Protein AF-A0A3M6YWZ2-F1 (afdb_monomer_lite)

Organism: Hortaea werneckii (NCBI:txid91943)

pLDDT: mean 81.29, std 16.92, range [35.62, 97.25]

Structure (mmCIF, N/CA/C/O backbone):
data_AF-A0A3M6YWZ2-F1
#
_entry.id   AF-A0A3M6YWZ2-F1
#
loop_
_atom_site.group_PDB
_atom_site.id
_atom_site.type_symbol
_atom_site.label_atom_id
_atom_site.label_alt_id
_atom_site.label_comp_id
_atom_site.label_asym_id
_atom_site.label_entity_id
_atom_site.label_seq_id
_atom_site.pdbx_PDB_ins_code
_atom_site.Cartn_x
_atom_site.Cartn_y
_atom_site.Cartn_z
_atom_site.occupancy
_atom_site.B_iso_or_equiv
_atom_site.auth_seq_id
_atom_site.auth_comp_id
_atom_site.auth_asym_id
_atom_site.auth_atom_id
_atom_site.pdbx_PDB_model_num
ATOM 1 N N . MET A 1 1 ? 15.008 9.421 -14.984 1.00 63.28 1 MET A N 1
ATOM 2 C CA . MET A 1 1 ? 13.799 9.355 -14.128 1.00 63.28 1 MET A CA 1
ATOM 3 C C . MET A 1 1 ? 13.169 7.959 -14.010 1.00 63.28 1 MET A C 1
ATOM 5 O O . MET A 1 1 ? 12.604 7.666 -12.966 1.00 63.28 1 MET A O 1
ATOM 9 N N . THR A 1 2 ? 13.293 7.058 -14.994 1.00 77.81 2 THR A N 1
ATOM 10 C CA . THR A 1 2 ? 12.664 5.711 -14.972 1.00 77.81 2 THR A CA 1
ATOM 11 C C . THR A 1 2 ? 13.137 4.805 -13.824 1.00 77.81 2 THR A C 1
ATOM 13 O O . THR A 1 2 ? 12.320 4.208 -13.128 1.00 77.81 2 THR A O 1
ATOM 16 N N . ARG A 1 3 ? 14.451 4.765 -13.558 1.00 80.19 3 ARG A N 1
ATOM 17 C CA . ARG A 1 3 ? 15.037 4.019 -12.424 1.00 80.19 3 ARG A CA 1
ATOM 18 C C . ARG A 1 3 ? 14.561 4.553 -11.071 1.00 80.19 3 ARG A C 1
ATOM 20 O O . ARG A 1 3 ? 14.267 3.769 -10.179 1.00 80.19 3 ARG A O 1
ATOM 27 N N . ALA A 1 4 ? 14.455 5.876 -10.935 1.00 85.44 4 ALA A N 1
ATOM 28 C CA . ALA A 1 4 ? 14.000 6.514 -9.701 1.00 85.44 4 ALA A CA 1
ATOM 29 C C . ALA A 1 4 ? 12.546 6.141 -9.383 1.00 85.44 4 ALA A C 1
ATOM 31 O O . ALA A 1 4 ? 12.275 5.705 -8.274 1.00 85.44 4 ALA A O 1
ATOM 32 N N . SER A 1 5 ? 11.640 6.212 -10.367 1.00 87.50 5 SER A N 1
ATOM 33 C CA . SER A 1 5 ? 10.248 5.751 -10.214 1.00 87.50 5 SER A CA 1
ATOM 34 C C . SER A 1 5 ? 10.175 4.292 -9.748 1.00 87.50 5 SER A C 1
ATOM 36 O O . SER A 1 5 ? 9.450 3.985 -8.808 1.00 87.50 5 SER A O 1
ATOM 38 N N . TYR A 1 6 ? 10.962 3.397 -10.351 1.00 88.50 6 TYR A N 1
ATOM 39 C CA . TYR A 1 6 ? 10.985 1.986 -9.960 1.00 88.50 6 TYR A CA 1
ATOM 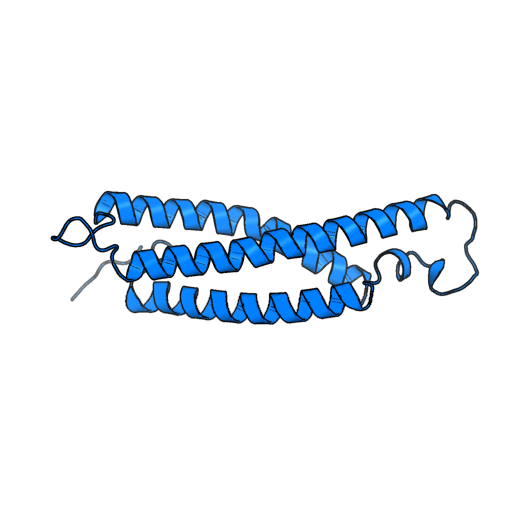40 C C . TYR A 1 6 ? 11.480 1.776 -8.519 1.00 88.50 6 TYR A C 1
ATOM 42 O O . TYR A 1 6 ? 10.899 0.993 -7.762 1.00 88.50 6 TYR A O 1
ATOM 50 N N . PHE A 1 7 ? 12.541 2.480 -8.115 1.00 90.94 7 PHE A N 1
ATOM 51 C CA . PHE A 1 7 ? 13.043 2.398 -6.744 1.00 90.94 7 PHE A CA 1
ATOM 52 C C . PHE A 1 7 ? 12.079 3.019 -5.739 1.00 90.94 7 PHE A C 1
ATOM 54 O O . PHE A 1 7 ? 11.894 2.448 -4.673 1.00 90.94 7 PHE A O 1
ATOM 61 N N . LEU A 1 8 ? 11.414 4.123 -6.080 1.00 92.50 8 LEU A N 1
ATOM 62 C CA . LEU A 1 8 ? 10.384 4.726 -5.235 1.00 92.50 8 LEU A CA 1
ATOM 63 C C . LEU A 1 8 ? 9.179 3.799 -5.063 1.00 92.50 8 LEU A C 1
ATOM 65 O O . LEU A 1 8 ? 8.712 3.635 -3.942 1.00 92.50 8 LEU A O 1
ATOM 69 N N . LEU A 1 9 ? 8.732 3.134 -6.132 1.00 93.19 9 LEU A N 1
ATOM 70 C CA . LEU A 1 9 ? 7.690 2.109 -6.051 1.00 93.19 9 LEU A CA 1
ATOM 71 C C . LEU A 1 9 ? 8.120 0.962 -5.126 1.00 93.19 9 LEU A C 1
ATOM 73 O O . LEU A 1 9 ? 7.377 0.568 -4.232 1.00 93.19 9 LEU A O 1
ATOM 77 N N . SER A 1 10 ? 9.353 0.475 -5.290 1.00 93.69 10 SER A N 1
ATOM 78 C CA . SER A 1 10 ? 9.917 -0.579 -4.436 1.00 93.69 10 SER A CA 1
ATOM 79 C C . SER A 1 10 ? 9.994 -0.144 -2.965 1.00 93.69 10 SER A C 1
ATOM 81 O O . SER A 1 10 ? 9.615 -0.899 -2.075 1.00 93.69 10 SER A O 1
ATOM 83 N N . LEU A 1 11 ? 10.458 1.081 -2.701 1.00 95.12 11 LEU A N 1
ATOM 84 C CA . LEU A 1 11 ? 10.549 1.654 -1.357 1.00 95.12 11 LEU A CA 1
ATOM 85 C C . LEU A 1 11 ? 9.169 1.860 -0.731 1.00 95.12 11 LEU A C 1
ATOM 87 O O . LEU A 1 11 ? 9.004 1.578 0.450 1.00 95.12 11 LEU A O 1
ATOM 91 N N . GLY A 1 12 ? 8.180 2.301 -1.510 1.00 93.94 12 GLY A N 1
ATOM 92 C CA . GLY A 1 12 ? 6.797 2.430 -1.055 1.00 93.94 12 GLY A CA 1
ATOM 93 C C . GLY A 1 12 ? 6.213 1.087 -0.618 1.00 93.94 12 GLY A C 1
ATOM 94 O O . GLY A 1 12 ? 5.629 0.991 0.459 1.00 93.94 12 GLY A O 1
ATOM 95 N N . LEU A 1 13 ? 6.452 0.023 -1.393 1.00 95.81 13 LEU A N 1
ATOM 96 C CA . LEU A 1 13 ? 6.038 -1.332 -1.020 1.00 95.81 13 LEU A CA 1
ATOM 97 C C . LEU A 1 13 ? 6.751 -1.818 0.245 1.00 95.81 13 LEU A C 1
ATOM 99 O O . LEU A 1 13 ? 6.102 -2.355 1.139 1.00 95.81 13 LEU A O 1
ATOM 103 N N . LEU A 1 14 ? 8.056 -1.575 0.378 1.00 95.75 14 LEU A N 1
ATOM 104 C CA . LEU A 1 14 ? 8.787 -1.912 1.604 1.00 95.75 14 LEU A CA 1
ATOM 105 C C . LEU A 1 14 ? 8.265 -1.139 2.823 1.00 95.75 14 LEU A C 1
ATOM 107 O O . LEU A 1 14 ? 8.101 -1.729 3.887 1.00 95.75 14 LEU A O 1
ATOM 111 N N . ALA A 1 15 ? 7.959 0.150 2.669 1.00 94.81 15 ALA A N 1
ATOM 112 C CA . ALA A 1 15 ? 7.400 0.987 3.730 1.00 94.81 15 ALA A CA 1
ATOM 113 C C . ALA A 1 15 ? 5.968 0.580 4.119 1.00 94.81 15 ALA A C 1
ATOM 115 O O . ALA A 1 15 ? 5.558 0.803 5.259 1.00 94.81 15 ALA A O 1
ATOM 116 N N . SER A 1 16 ? 5.220 -0.062 3.215 1.00 93.75 16 SER A N 1
ATOM 117 C CA . SER A 1 16 ? 3.878 -0.561 3.523 1.00 93.75 16 SER A CA 1
ATOM 118 C C . SER A 1 16 ? 3.882 -1.694 4.555 1.00 93.75 16 SER A C 1
ATOM 120 O O . SER A 1 16 ? 2.947 -1.796 5.341 1.00 93.75 16 SER A O 1
ATOM 122 N N . ILE A 1 17 ? 4.950 -2.497 4.641 1.00 93.19 17 ILE A N 1
ATOM 123 C CA . ILE A 1 17 ? 5.048 -3.622 5.589 1.00 93.19 17 ILE A CA 1
ATOM 124 C C . ILE A 1 17 ? 4.932 -3.150 7.056 1.00 93.19 17 ILE A C 1
ATOM 126 O O . ILE A 1 17 ? 4.025 -3.608 7.765 1.00 93.19 17 ILE A O 1
ATOM 130 N N . PRO A 1 18 ? 5.785 -2.228 7.555 1.00 92.06 18 PRO A N 1
ATOM 131 C CA . PRO A 1 18 ? 5.625 -1.705 8.908 1.00 92.06 18 PRO A CA 1
ATOM 132 C C . PRO A 1 18 ? 4.335 -0.887 9.068 1.00 92.06 18 PRO A C 1
ATOM 134 O O . PRO A 1 18 ? 3.723 -0.941 10.132 1.00 92.06 18 PRO A O 1
ATOM 137 N N . ALA A 1 19 ? 3.865 -0.181 8.034 1.00 90.62 19 ALA A N 1
ATOM 138 C CA . ALA A 1 19 ? 2.621 0.590 8.112 1.00 90.62 19 ALA A CA 1
ATOM 139 C C . ALA A 1 19 ? 1.387 -0.305 8.349 1.00 90.62 19 ALA A C 1
ATOM 141 O O . ALA A 1 19 ? 0.577 -0.028 9.232 1.00 90.62 19 ALA A O 1
ATOM 142 N N . ILE A 1 20 ? 1.276 -1.418 7.618 1.00 91.00 20 ILE A N 1
ATOM 143 C CA . ILE A 1 20 ? 0.172 -2.378 7.757 1.00 91.00 20 ILE A CA 1
ATOM 144 C C . ILE A 1 20 ? 0.233 -3.064 9.124 1.00 91.00 20 ILE A C 1
ATOM 146 O O . ILE A 1 20 ? -0.764 -3.126 9.842 1.00 91.00 20 ILE A O 1
ATOM 150 N N . THR A 1 21 ? 1.410 -3.557 9.517 1.00 90.75 21 THR A N 1
ATOM 151 C CA . THR A 1 21 ? 1.561 -4.295 10.784 1.00 90.75 21 THR A CA 1
ATOM 152 C C . THR A 1 21 ? 1.276 -3.420 12.005 1.00 90.75 21 THR A C 1
ATOM 154 O O . THR A 1 21 ? 0.568 -3.850 12.920 1.00 90.75 21 THR A O 1
ATOM 157 N N . THR A 1 22 ? 1.757 -2.174 12.008 1.00 89.44 22 THR A N 1
ATOM 158 C CA . THR A 1 22 ? 1.464 -1.215 13.085 1.00 89.44 22 THR A CA 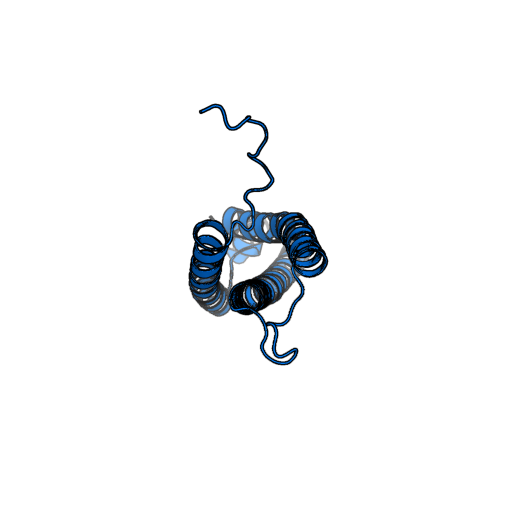1
ATOM 159 C C . THR A 1 22 ? -0.006 -0.795 13.096 1.00 89.44 22 THR A C 1
ATOM 161 O O . THR A 1 22 ? -0.622 -0.800 14.163 1.00 89.44 22 THR A O 1
ATOM 164 N N . GLY A 1 23 ? -0.611 -0.547 11.930 1.00 86.31 23 GLY A N 1
ATOM 165 C CA . GLY A 1 23 ? -2.035 -0.222 11.814 1.00 86.31 23 GLY A CA 1
ATOM 166 C C . GLY A 1 23 ? -2.958 -1.330 12.338 1.00 86.31 23 GLY A C 1
ATOM 167 O O . GLY A 1 23 ? -3.888 -1.053 13.099 1.00 86.31 23 GLY A O 1
ATOM 168 N N . ILE A 1 24 ? -2.672 -2.597 12.011 1.00 87.81 24 ILE A N 1
ATOM 169 C CA . ILE A 1 24 ? -3.421 -3.754 12.538 1.00 87.81 24 ILE A CA 1
ATOM 170 C C . ILE A 1 24 ? -3.292 -3.834 14.064 1.00 87.81 24 ILE A C 1
ATOM 172 O O . ILE A 1 24 ? -4.286 -4.070 14.758 1.00 87.81 24 ILE A O 1
ATOM 176 N N . GLY A 1 25 ? -2.089 -3.615 14.602 1.00 88.31 25 GLY A N 1
ATOM 177 C CA . GLY A 1 25 ? -1.847 -3.617 16.045 1.00 88.31 25 GLY A CA 1
ATOM 178 C C . GLY A 1 25 ? -2.682 -2.569 16.787 1.00 88.31 25 GLY A C 1
ATOM 179 O O . GLY A 1 25 ? -3.312 -2.876 17.804 1.00 88.31 25 GLY A O 1
ATOM 180 N N . GLU A 1 26 ? -2.747 -1.346 16.259 1.00 87.38 26 GLU A N 1
ATOM 181 C CA . GLU A 1 26 ? -3.573 -0.278 16.829 1.00 87.38 26 GLU A CA 1
ATOM 182 C C . GLU A 1 26 ? -5.072 -0.568 16.716 1.00 87.38 26 GLU A C 1
ATOM 184 O O . GLU A 1 26 ? -5.806 -0.400 17.696 1.00 87.38 26 GLU A O 1
ATOM 189 N N . ALA A 1 27 ? -5.524 -1.057 15.556 1.00 87.50 27 ALA A N 1
ATOM 190 C CA . ALA A 1 27 ? -6.909 -1.463 15.340 1.00 87.50 27 ALA A CA 1
ATOM 191 C C . ALA A 1 27 ? -7.337 -2.534 16.349 1.00 87.50 27 ALA A C 1
ATOM 193 O O . ALA A 1 27 ? -8.352 -2.368 17.029 1.00 87.50 27 ALA A O 1
ATOM 194 N N . LYS A 1 28 ? -6.526 -3.585 16.522 1.00 87.62 28 LYS A N 1
ATOM 195 C CA . LYS A 1 28 ? -6.791 -4.654 17.489 1.00 87.62 28 LYS A CA 1
ATOM 196 C C . LYS A 1 28 ? -6.851 -4.115 18.916 1.00 87.62 28 LYS A C 1
ATOM 198 O O . LYS A 1 28 ? -7.814 -4.382 19.627 1.00 87.62 28 LYS A O 1
ATOM 203 N N . LYS A 1 29 ? -5.874 -3.301 19.326 1.00 87.44 29 LYS A N 1
ATOM 204 C CA . LYS A 1 29 ? -5.844 -2.702 20.671 1.00 87.44 29 LYS A CA 1
ATOM 205 C C . LYS A 1 29 ? -7.076 -1.832 20.944 1.00 87.44 29 LYS A C 1
ATOM 207 O O . LYS A 1 29 ? -7.612 -1.849 22.053 1.00 87.44 29 LYS A O 1
ATOM 212 N N . ALA A 1 30 ? -7.535 -1.072 19.950 1.00 86.12 30 ALA A N 1
ATOM 213 C CA . ALA A 1 30 ? -8.744 -0.263 20.064 1.00 86.12 30 ALA A CA 1
ATOM 214 C C . ALA A 1 30 ? -10.008 -1.132 20.182 1.00 86.12 30 ALA A C 1
ATOM 216 O O . ALA A 1 30 ? -10.873 -0.828 21.009 1.00 86.12 30 ALA A O 1
ATOM 217 N N . ILE A 1 31 ? -10.103 -2.217 19.402 1.00 86.44 31 ILE A N 1
ATOM 218 C CA . ILE A 1 31 ? -11.205 -3.190 19.479 1.00 86.44 31 ILE A CA 1
ATOM 219 C C . ILE A 1 31 ? -11.229 -3.860 20.854 1.00 86.44 31 ILE A C 1
ATOM 221 O O . ILE A 1 31 ? -12.270 -3.843 21.505 1.00 86.44 31 ILE A O 1
ATOM 225 N N . ASP A 1 32 ? -10.088 -4.364 21.327 1.00 86.94 32 ASP A N 1
ATOM 226 C CA . ASP A 1 32 ? -9.976 -5.053 22.617 1.00 86.94 32 ASP A CA 1
ATOM 227 C C . ASP A 1 32 ? -10.376 -4.133 23.785 1.00 86.94 32 ASP A C 1
ATOM 229 O O . ASP A 1 32 ? -11.025 -4.563 24.735 1.00 86.94 32 ASP A O 1
ATOM 233 N N . LYS A 1 33 ? -10.036 -2.837 23.711 1.00 84.44 33 LYS A N 1
ATOM 234 C CA . LYS A 1 33 ? -10.334 -1.869 24.779 1.00 84.44 33 LYS A CA 1
ATOM 235 C C . LYS A 1 33 ? -11.776 -1.361 24.768 1.00 84.44 33 LYS A C 1
ATOM 237 O O . LYS A 1 33 ? -12.304 -1.013 25.821 1.00 84.44 33 LYS A O 1
ATOM 242 N N . GLN A 1 34 ? -12.380 -1.195 23.593 1.00 80.81 34 GLN A N 1
ATOM 243 C CA . GLN A 1 34 ? -13.638 -0.450 23.455 1.00 80.81 34 GLN A CA 1
ATOM 244 C C . GLN A 1 34 ? -14.797 -1.287 22.914 1.00 80.81 34 GLN A C 1
ATOM 246 O O . GLN A 1 34 ? -15.924 -0.794 22.935 1.00 80.81 34 GLN A O 1
ATOM 251 N N . GLY A 1 35 ? -14.549 -2.504 22.433 1.00 83.56 35 GLY A N 1
ATOM 252 C CA . GLY A 1 35 ? -15.532 -3.342 21.752 1.00 83.56 35 GLY A CA 1
ATOM 253 C C . GLY A 1 35 ? -15.868 -2.840 20.343 1.00 83.56 35 GLY A C 1
ATOM 254 O O . GLY A 1 35 ? -15.970 -1.632 20.103 1.00 83.56 35 GLY A O 1
ATOM 255 N N . LEU A 1 36 ? -16.058 -3.780 19.413 1.00 84.25 36 LEU A N 1
ATOM 256 C CA . LEU A 1 36 ? -16.325 -3.507 17.993 1.00 84.25 36 LEU A CA 1
ATOM 257 C C . LEU A 1 36 ? -17.727 -2.926 17.741 1.00 84.25 36 LEU A C 1
ATOM 259 O O . LEU A 1 36 ? -17.910 -2.116 16.829 1.00 84.25 36 LEU A O 1
ATOM 263 N N . TYR A 1 37 ? -18.696 -3.330 18.560 1.00 86.56 37 TYR A N 1
ATOM 264 C CA . TYR A 1 37 ? -20.107 -2.994 18.404 1.00 86.56 37 TYR A CA 1
ATOM 265 C C . TYR A 1 37 ? -20.554 -1.913 19.390 1.00 86.56 37 TYR A C 1
ATOM 267 O O . TYR A 1 37 ? -19.993 -1.762 20.480 1.00 86.56 37 TYR A O 1
ATOM 275 N N . GLU A 1 38 ? -21.566 -1.149 18.994 1.00 82.44 38 GLU A N 1
ATOM 276 C CA . GLU A 1 38 ? -22.333 -0.286 19.887 1.00 82.44 38 GLU A CA 1
ATOM 277 C C . GLU A 1 38 ? -23.102 -1.119 20.929 1.00 82.44 38 GLU A C 1
ATOM 279 O O . GLU A 1 38 ? -23.083 -2.351 20.920 1.00 82.44 38 GLU A O 1
ATOM 284 N N . LYS A 1 39 ? -23.790 -0.446 21.860 1.00 78.12 39 LYS A N 1
ATOM 285 C CA . LYS A 1 39 ? -24.557 -1.107 22.936 1.00 78.12 39 LYS A CA 1
ATOM 286 C C . LYS A 1 39 ? -25.637 -2.072 22.422 1.00 78.12 39 LYS A C 1
ATOM 288 O O . LYS A 1 39 ? -26.093 -2.919 23.178 1.00 78.12 39 LYS A O 1
ATOM 293 N N . ASP A 1 40 ? -26.034 -1.940 21.158 1.00 76.56 40 ASP A N 1
ATOM 294 C CA . ASP A 1 40 ? -26.993 -2.814 20.479 1.00 76.56 40 ASP A CA 1
ATOM 295 C C . ASP A 1 40 ? -26.401 -4.165 20.027 1.00 76.56 40 ASP A C 1
ATOM 297 O O . ASP A 1 40 ? -27.141 -5.031 19.559 1.00 76.56 40 ASP A O 1
AT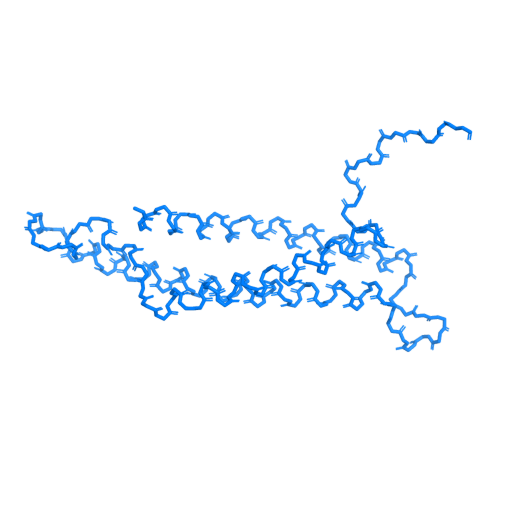OM 301 N N . GLY A 1 41 ? -25.079 -4.351 20.135 1.00 74.75 41 GLY A N 1
ATOM 302 C CA . GLY A 1 41 ? -24.372 -5.578 19.764 1.00 74.75 41 GLY A CA 1
ATOM 303 C C . GLY A 1 41 ? -24.376 -5.908 18.267 1.00 74.75 41 GLY A C 1
ATOM 304 O O . GLY A 1 41 ? -23.866 -6.958 17.886 1.00 74.75 41 GLY A O 1
ATOM 305 N N . LYS A 1 42 ? -24.944 -5.043 17.416 1.00 78.88 42 LYS A N 1
ATOM 306 C CA . LYS A 1 42 ? -25.128 -5.288 15.973 1.00 78.88 42 LYS A CA 1
ATOM 307 C C . LYS A 1 42 ? -24.502 -4.200 15.110 1.00 78.88 42 LYS A C 1
ATOM 309 O O . LYS A 1 42 ? -24.040 -4.484 14.006 1.00 78.88 42 LYS A O 1
ATOM 314 N N . THR A 1 43 ? -24.434 -2.966 15.601 1.00 84.50 43 THR A N 1
ATOM 315 C CA . THR A 1 43 ? -23.912 -1.839 14.829 1.00 84.50 43 THR A CA 1
ATOM 316 C C . THR A 1 43 ? -22.426 -1.652 15.108 1.00 84.50 43 THR A C 1
ATOM 318 O O . THR A 1 43 ? -22.025 -1.392 16.237 1.00 84.50 43 THR A O 1
ATOM 321 N N . ILE A 1 44 ? -21.583 -1.772 14.079 1.00 84.50 44 ILE A N 1
ATOM 322 C CA . ILE A 1 44 ? -20.143 -1.484 14.197 1.00 84.50 44 ILE A CA 1
ATOM 323 C C . ILE A 1 44 ? -19.946 0.015 14.450 1.00 84.50 44 ILE A C 1
ATOM 325 O O . ILE A 1 44 ? -20.507 0.841 13.719 1.00 84.50 44 ILE A O 1
ATOM 329 N N . LYS A 1 45 ? -19.102 0.373 15.427 1.00 86.00 45 LYS A N 1
ATOM 330 C CA . LYS A 1 45 ? -18.810 1.786 15.736 1.00 86.00 45 LYS A CA 1
ATOM 331 C C . LYS A 1 45 ? -18.237 2.505 14.518 1.00 86.00 45 LYS A C 1
ATOM 333 O O . LYS A 1 45 ? -17.389 1.962 13.807 1.00 86.00 45 LYS A O 1
ATOM 338 N N . GLN A 1 46 ? -18.623 3.764 14.316 1.00 87.56 46 GLN A N 1
ATOM 339 C CA . GLN A 1 46 ? -18.231 4.546 13.134 1.00 87.56 46 GLN A CA 1
ATOM 340 C C . GLN A 1 46 ? -16.709 4.617 12.925 1.00 87.56 46 GLN A C 1
ATOM 342 O O . GLN A 1 46 ? -16.233 4.472 11.802 1.00 87.56 46 GLN A O 1
ATOM 347 N N . LYS A 1 47 ? -15.931 4.729 14.007 1.00 83.62 47 LYS A N 1
ATOM 348 C CA . LYS A 1 47 ? -14.461 4.695 13.955 1.00 83.62 47 LYS A CA 1
ATOM 349 C C . LYS A 1 47 ? -13.901 3.396 13.364 1.00 83.62 47 LYS A C 1
ATOM 351 O O . LYS A 1 47 ? -12.950 3.447 12.599 1.00 83.62 47 LYS A O 1
ATOM 356 N N . PHE A 1 48 ? -14.508 2.241 13.655 1.00 88.75 48 PHE A N 1
ATOM 357 C CA . PHE A 1 48 ? -14.063 0.956 13.110 1.00 88.75 48 PHE A CA 1
ATOM 358 C C . PHE A 1 48 ? -14.509 0.771 11.663 1.00 88.75 48 PHE A C 1
ATOM 360 O O . PHE A 1 48 ? -13.759 0.202 10.880 1.00 88.75 48 PHE A O 1
ATOM 367 N N . LYS A 1 49 ? -15.660 1.332 11.266 1.00 89.00 49 LYS A N 1
ATOM 368 C CA . LYS A 1 49 ? -16.021 1.437 9.842 1.00 89.00 49 LYS A CA 1
ATOM 369 C C . LYS A 1 49 ? -14.982 2.254 9.070 1.00 89.00 49 LYS A C 1
ATOM 371 O O . LYS A 1 49 ? -14.568 1.839 7.994 1.00 89.00 49 LYS A O 1
ATOM 376 N N . GLY A 1 50 ? -14.526 3.370 9.645 1.00 90.44 50 GLY A N 1
ATOM 377 C CA . GLY A 1 50 ? -13.447 4.181 9.080 1.00 90.44 50 GLY A CA 1
ATOM 378 C C . GLY A 1 50 ? -12.125 3.415 8.973 1.00 90.44 50 GLY A C 1
ATOM 379 O O . GLY A 1 50 ? -11.508 3.439 7.915 1.00 90.44 50 GLY A O 1
ATOM 380 N N . VAL A 1 51 ? -11.722 2.682 10.019 1.00 91.62 51 VAL A N 1
ATOM 381 C CA . VAL A 1 51 ? -10.509 1.837 9.999 1.00 91.62 51 VAL A CA 1
ATOM 382 C C . VAL A 1 51 ? -10.596 0.768 8.914 1.00 91.62 51 VAL A C 1
ATOM 384 O O . VAL A 1 51 ? -9.647 0.600 8.157 1.00 91.62 51 VAL A O 1
ATOM 387 N N . ILE A 1 52 ? -11.737 0.083 8.795 1.00 91.12 52 ILE A N 1
ATOM 388 C CA . ILE A 1 52 ? -11.962 -0.929 7.754 1.00 91.12 52 ILE A CA 1
ATOM 389 C C . ILE A 1 52 ? -11.882 -0.289 6.362 1.00 91.12 52 ILE A C 1
ATOM 391 O O . ILE A 1 52 ? -11.185 -0.807 5.497 1.00 91.12 52 ILE A O 1
ATOM 395 N N . ALA A 1 53 ? -12.538 0.855 6.147 1.00 93.06 53 ALA A N 1
ATOM 396 C CA . ALA A 1 53 ? -12.492 1.561 4.867 1.00 93.06 53 ALA A CA 1
ATOM 397 C C . ALA A 1 53 ? -11.070 2.029 4.510 1.00 93.06 53 ALA A C 1
ATOM 399 O O . ALA A 1 53 ? -10.650 1.909 3.357 1.00 93.06 53 ALA A O 1
ATOM 400 N N . HIS A 1 54 ? -10.315 2.521 5.496 1.00 93.44 54 HIS A N 1
ATOM 401 C CA . HIS A 1 54 ? -8.916 2.908 5.331 1.00 93.44 54 HIS A CA 1
ATOM 402 C C . HIS A 1 54 ? -8.034 1.706 4.977 1.00 93.44 54 HIS A C 1
ATOM 404 O O . HIS A 1 54 ? -7.243 1.792 4.039 1.00 93.44 54 HIS A O 1
ATOM 410 N N . ALA A 1 55 ? -8.188 0.588 5.690 1.00 93.75 55 ALA A N 1
ATOM 411 C CA . ALA A 1 55 ? -7.434 -0.636 5.442 1.00 93.75 55 ALA A CA 1
ATOM 412 C C . ALA A 1 55 ? -7.724 -1.190 4.042 1.00 93.75 55 ALA A C 1
ATOM 414 O O . ALA A 1 55 ? -6.800 -1.319 3.253 1.00 93.75 55 ALA A O 1
ATOM 415 N N . ILE A 1 56 ? -8.998 -1.378 3.679 1.00 94.81 56 ILE A N 1
ATOM 416 C CA . ILE A 1 56 ? -9.390 -1.894 2.356 1.00 94.81 56 ILE A CA 1
ATOM 417 C C . ILE A 1 56 ? -8.848 -1.009 1.227 1.00 94.81 56 ILE A C 1
ATOM 419 O O . ILE A 1 56 ? -8.342 -1.518 0.229 1.00 94.81 56 ILE A O 1
ATOM 423 N N . SER A 1 57 ? -8.936 0.317 1.377 1.00 94.50 57 SER A N 1
ATOM 424 C CA . SER A 1 57 ? -8.435 1.240 0.352 1.00 94.50 57 SER A CA 1
ATOM 425 C C . SER A 1 57 ? -6.920 1.104 0.171 1.00 94.50 57 SER A C 1
ATOM 427 O O . SER A 1 57 ? -6.451 1.023 -0.962 1.00 94.50 57 SER A O 1
ATOM 429 N N . ASN A 1 58 ? -6.159 1.031 1.270 1.00 95.88 58 ASN A N 1
ATOM 430 C CA . ASN A 1 58 ? -4.711 0.817 1.204 1.00 95.88 58 ASN A CA 1
ATOM 431 C C . ASN A 1 58 ? -4.353 -0.583 0.692 1.00 95.88 58 ASN A C 1
ATOM 433 O O . ASN A 1 58 ? -3.401 -0.701 -0.070 1.00 95.88 58 ASN A O 1
ATOM 437 N N . ASP A 1 59 ? -5.110 -1.623 1.046 1.00 94.69 59 ASP A N 1
ATOM 438 C CA . ASP A 1 59 ? -4.871 -2.989 0.573 1.00 94.69 59 ASP A CA 1
ATOM 439 C C . ASP A 1 59 ? -4.969 -3.044 -0.954 1.00 94.69 59 ASP A C 1
ATOM 441 O O . ASP A 1 59 ? -4.059 -3.544 -1.613 1.00 94.69 59 ASP A O 1
ATOM 445 N N . ILE A 1 60 ? -6.018 -2.449 -1.537 1.00 96.88 60 ILE A N 1
ATOM 446 C CA . ILE A 1 60 ? -6.172 -2.355 -2.998 1.00 96.88 60 ILE A CA 1
ATOM 447 C C . ILE A 1 60 ? -4.963 -1.654 -3.627 1.00 96.88 60 ILE A C 1
ATOM 449 O O . ILE A 1 60 ? -4.424 -2.146 -4.624 1.00 96.88 60 ILE A O 1
ATOM 453 N N . VAL A 1 61 ? -4.511 -0.535 -3.047 1.00 97.00 61 VAL A N 1
ATOM 454 C CA . VAL A 1 61 ? -3.340 0.194 -3.553 1.00 97.00 61 VAL A CA 1
ATOM 455 C C . VAL A 1 61 ? -2.084 -0.666 -3.464 1.00 97.00 61 VAL A C 1
ATOM 457 O O . VAL A 1 61 ? -1.386 -0.814 -4.464 1.00 97.00 61 VAL A O 1
ATOM 460 N N . VAL A 1 62 ? -1.801 -1.271 -2.310 1.00 96.88 62 VAL A N 1
ATOM 461 C CA . VAL A 1 62 ? -0.595 -2.079 -2.089 1.00 96.88 62 VAL A CA 1
ATOM 462 C C . VAL A 1 62 ? -0.580 -3.298 -3.005 1.00 96.88 62 VAL A C 1
ATOM 464 O O . VAL A 1 62 ? 0.430 -3.531 -3.666 1.00 96.88 62 VAL A O 1
ATOM 467 N N . PHE A 1 63 ? -1.688 -4.036 -3.121 1.00 96.75 63 PHE A N 1
ATOM 468 C CA . PHE A 1 63 ? -1.779 -5.188 -4.023 1.00 96.75 63 PHE A CA 1
ATOM 469 C C . PHE A 1 63 ? -1.573 -4.784 -5.484 1.00 96.75 63 PHE A C 1
ATOM 471 O O . PHE A 1 63 ? -0.788 -5.412 -6.197 1.00 96.75 63 PHE A O 1
ATOM 478 N N . THR A 1 64 ? -2.224 -3.708 -5.927 1.00 96.88 64 THR A 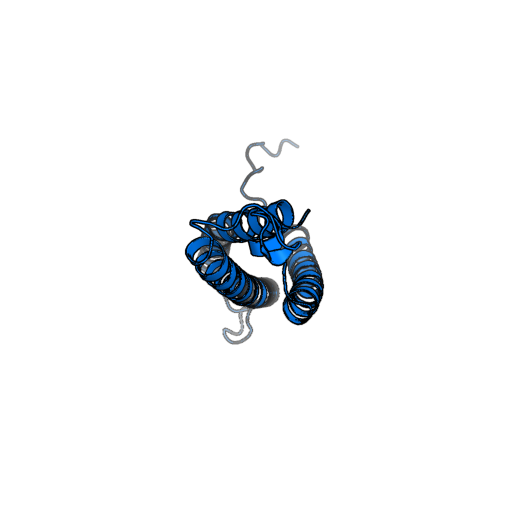N 1
ATOM 479 C CA . THR A 1 64 ? -2.109 -3.237 -7.314 1.00 96.88 64 THR A CA 1
ATOM 480 C C . THR A 1 64 ? -0.700 -2.724 -7.610 1.00 96.88 64 THR A C 1
ATOM 482 O O . THR A 1 64 ? -0.116 -3.057 -8.641 1.00 96.88 64 THR A O 1
ATOM 485 N N . MET A 1 65 ? -0.107 -1.956 -6.695 1.00 96.81 65 MET A N 1
ATOM 486 C CA . MET A 1 65 ? 1.256 -1.438 -6.836 1.00 96.81 65 MET A CA 1
ATOM 487 C C . MET A 1 65 ? 2.306 -2.552 -6.764 1.00 96.81 65 MET A C 1
ATOM 489 O O . MET A 1 65 ? 3.293 -2.501 -7.498 1.00 96.81 65 MET A O 1
ATOM 493 N N . ALA A 1 66 ? 2.079 -3.596 -5.961 1.00 96.81 66 ALA A N 1
ATOM 494 C CA . ALA A 1 66 ? 2.918 -4.793 -5.938 1.00 96.81 66 ALA A CA 1
ATOM 495 C C . ALA A 1 66 ? 2.852 -5.555 -7.268 1.00 96.81 66 ALA A C 1
ATOM 497 O O . ALA A 1 66 ? 3.882 -6.006 -7.771 1.00 96.81 66 ALA A O 1
ATOM 498 N N . TYR A 1 67 ? 1.665 -5.646 -7.872 1.00 95.38 67 TYR A N 1
ATOM 499 C CA . TYR A 1 67 ? 1.499 -6.242 -9.195 1.00 95.38 67 TYR A CA 1
ATOM 500 C C . TYR A 1 67 ? 2.224 -5.438 -10.284 1.00 95.38 67 TYR A C 1
ATOM 502 O O . TYR A 1 67 ? 3.011 -6.002 -11.044 1.00 95.38 67 TYR A O 1
ATOM 510 N N . VAL A 1 68 ? 2.052 -4.110 -10.312 1.00 93.88 68 VAL A N 1
ATOM 511 C CA . VAL A 1 68 ? 2.782 -3.227 -11.241 1.00 93.88 68 VAL A CA 1
ATOM 512 C C . VAL A 1 68 ? 4.295 -3.365 -11.050 1.00 93.88 68 VAL A C 1
ATOM 514 O O . VAL A 1 68 ? 5.037 -3.497 -12.026 1.00 93.88 68 VAL A O 1
ATOM 517 N N . TRP A 1 69 ? 4.767 -3.403 -9.802 1.00 94.19 69 TRP A N 1
ATOM 518 C CA . TRP A 1 69 ? 6.176 -3.636 -9.490 1.00 94.19 69 TRP A CA 1
ATOM 519 C C . TRP A 1 69 ? 6.676 -4.976 -10.037 1.00 94.19 69 TRP A C 1
ATOM 521 O O . TRP A 1 69 ? 7.742 -5.022 -10.655 1.00 94.19 69 TRP A O 1
ATOM 531 N 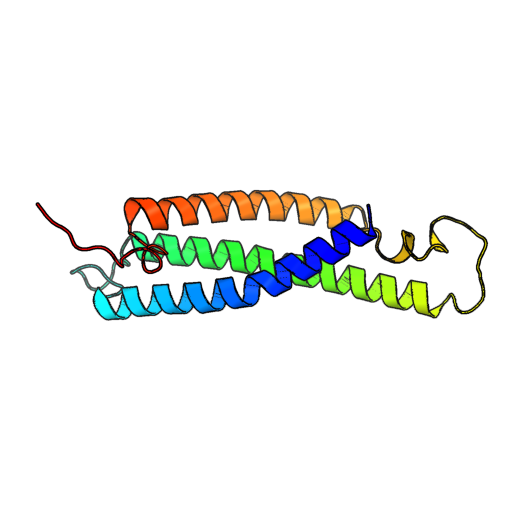N . TYR A 1 70 ? 5.898 -6.048 -9.867 1.00 92.44 70 TYR A N 1
ATOM 532 C CA . TYR A 1 70 ? 6.233 -7.375 -10.376 1.00 92.44 70 TYR A CA 1
ATOM 533 C C . TYR A 1 70 ? 6.359 -7.386 -11.906 1.00 92.44 70 TYR A C 1
ATOM 535 O O . TYR A 1 70 ? 7.375 -7.847 -12.430 1.00 92.44 70 TYR A O 1
ATOM 543 N N . CYS A 1 71 ? 5.393 -6.809 -12.630 1.00 89.50 71 CYS A N 1
ATOM 544 C CA . CYS A 1 71 ? 5.446 -6.703 -14.091 1.00 89.50 71 CYS A CA 1
ATOM 545 C C . CYS A 1 71 ? 6.673 -5.905 -14.562 1.00 89.50 71 CYS A C 1
ATOM 547 O O . CYS A 1 71 ? 7.399 -6.347 -15.455 1.00 89.50 71 CYS A O 1
ATOM 549 N N . ARG A 1 72 ? 6.970 -4.770 -13.912 1.00 87.69 72 ARG A N 1
ATOM 550 C CA . ARG A 1 72 ? 8.167 -3.960 -14.207 1.00 87.69 72 ARG A CA 1
ATOM 551 C C . ARG A 1 72 ? 9.459 -4.726 -13.914 1.00 87.69 72 ARG A C 1
ATOM 553 O O . ARG A 1 72 ? 10.417 -4.634 -14.680 1.00 87.69 72 ARG A O 1
ATOM 560 N N . ARG A 1 73 ? 9.501 -5.511 -12.831 1.00 87.56 73 ARG A N 1
ATOM 561 C CA . ARG A 1 73 ? 10.652 -6.356 -12.475 1.00 87.56 73 ARG A CA 1
ATOM 562 C C . ARG A 1 73 ? 10.885 -7.457 -13.507 1.00 87.56 73 ARG A C 1
ATOM 564 O O . ARG A 1 73 ? 12.044 -7.699 -13.853 1.00 87.56 73 ARG A O 1
ATOM 571 N N . ALA A 1 74 ? 9.818 -8.110 -13.970 1.00 86.69 74 ALA A N 1
ATOM 572 C CA . ALA A 1 74 ? 9.877 -9.153 -14.990 1.00 86.69 74 ALA A CA 1
ATOM 573 C C . ALA A 1 74 ? 10.405 -8.591 -16.320 1.00 86.69 74 ALA A C 1
ATOM 575 O O . ALA A 1 74 ? 11.400 -9.096 -16.836 1.00 86.69 74 ALA A O 1
ATOM 576 N N . ALA A 1 75 ? 9.846 -7.472 -16.796 1.00 81.25 75 ALA A N 1
ATOM 577 C CA . ALA A 1 75 ? 10.316 -6.786 -18.003 1.00 81.25 75 ALA A CA 1
ATOM 578 C C . ALA A 1 75 ? 11.791 -6.344 -17.902 1.00 81.25 75 ALA A C 1
ATOM 580 O O . ALA A 1 75 ? 12.576 -6.505 -18.843 1.00 81.25 75 ALA A O 1
ATOM 581 N N . ALA A 1 76 ? 12.214 -5.847 -16.734 1.00 80.50 76 ALA A N 1
ATOM 582 C CA . ALA A 1 76 ? 13.612 -5.505 -16.488 1.00 80.50 76 ALA A CA 1
ATOM 583 C C . ALA A 1 76 ? 14.529 -6.739 -16.542 1.00 80.50 76 ALA A C 1
ATOM 585 O O . ALA A 1 76 ? 15.624 -6.664 -17.089 1.00 80.50 76 ALA A O 1
ATOM 586 N N . LYS A 1 77 ? 14.102 -7.882 -15.986 1.00 78.75 77 LYS A N 1
ATOM 587 C CA . LYS A 1 77 ? 14.883 -9.129 -16.007 1.00 78.75 77 LYS A CA 1
ATOM 588 C C . LYS A 1 77 ? 15.095 -9.626 -17.439 1.00 78.75 77 LYS A C 1
ATOM 590 O O . LYS A 1 77 ? 16.237 -9.893 -17.799 1.00 78.75 77 LYS A O 1
ATOM 595 N N . GLU 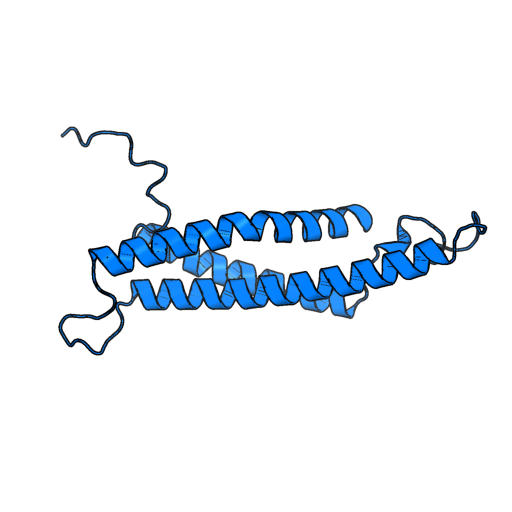A 1 78 ? 14.034 -9.686 -18.240 1.00 72.50 78 GLU A N 1
ATOM 596 C CA . GLU A 1 78 ? 14.096 -10.097 -19.650 1.00 72.50 78 GLU A CA 1
ATOM 597 C C . GLU A 1 78 ? 15.026 -9.173 -20.449 1.00 72.50 78 GLU A C 1
ATOM 599 O O . GLU A 1 78 ? 16.009 -9.620 -21.044 1.00 72.50 78 GLU A O 1
ATOM 604 N N . SER A 1 79 ? 14.798 -7.858 -20.362 1.00 68.50 79 SER A N 1
ATOM 605 C CA . SER A 1 79 ? 15.592 -6.862 -21.092 1.00 68.50 79 SER A CA 1
ATOM 606 C C . SER A 1 79 ? 17.055 -6.787 -20.650 1.00 68.50 79 SER A C 1
ATOM 608 O O . SER A 1 79 ? 17.903 -6.428 -21.459 1.00 68.50 79 SER A O 1
ATOM 610 N N . LEU A 1 80 ? 17.388 -7.115 -19.399 1.00 69.12 80 LEU A N 1
ATOM 611 C CA . LEU A 1 80 ? 18.776 -7.182 -18.926 1.00 69.12 80 LEU A CA 1
ATOM 612 C C . LEU A 1 80 ? 19.439 -8.525 -19.271 1.00 69.12 80 LEU A C 1
ATOM 614 O O . LEU A 1 80 ? 20.640 -8.548 -19.526 1.00 69.12 80 LEU A O 1
ATOM 618 N N . SER A 1 81 ? 18.674 -9.620 -19.328 1.00 64.25 81 SER A N 1
ATOM 619 C CA . SER A 1 81 ? 19.184 -10.945 -19.711 1.00 64.25 81 SER A CA 1
ATOM 620 C C . SER A 1 81 ? 19.577 -11.026 -21.191 1.00 64.25 81 SER A C 1
ATOM 622 O O . SER A 1 81 ? 20.587 -11.641 -21.520 1.00 64.25 81 SER A O 1
ATOM 624 N N . GLY A 1 82 ? 18.861 -10.317 -22.073 1.00 57.06 82 GLY A N 1
ATOM 625 C CA . GLY A 1 82 ? 19.178 -10.222 -23.504 1.00 57.06 82 GLY A CA 1
ATOM 626 C C . GLY A 1 82 ? 20.338 -9.278 -23.859 1.00 57.06 82 GLY A C 1
ATOM 627 O O . GLY A 1 82 ? 20.631 -9.101 -25.037 1.00 57.06 82 GLY A O 1
ATOM 628 N N . LYS A 1 83 ? 20.992 -8.645 -22.872 1.00 52.66 83 LYS A N 1
ATOM 629 C CA . LYS A 1 83 ? 21.995 -7.576 -23.070 1.00 52.66 83 LYS A CA 1
ATOM 630 C C . LYS A 1 83 ? 23.415 -7.916 -22.625 1.00 52.66 83 LYS A C 1
ATOM 632 O O . LYS A 1 83 ? 24.232 -7.006 -22.496 1.00 52.66 83 LYS A O 1
ATOM 637 N N . MET A 1 84 ? 23.770 -9.190 -22.474 1.00 46.19 84 MET A N 1
ATOM 638 C CA . MET A 1 84 ? 25.186 -9.585 -22.374 1.00 46.19 84 MET A CA 1
ATOM 639 C C . MET A 1 84 ? 25.928 -9.437 -23.728 1.00 46.19 84 MET A C 1
ATOM 641 O O . MET A 1 84 ? 26.615 -10.361 -24.150 1.00 46.19 84 MET A O 1
ATOM 645 N N . GLY A 1 85 ? 25.773 -8.308 -24.443 1.00 46.62 85 GLY A N 1
ATOM 646 C CA . GLY A 1 85 ? 26.478 -8.087 -25.715 1.00 46.62 85 GLY A CA 1
ATOM 647 C C . GLY A 1 85 ? 26.057 -6.926 -26.631 1.00 46.62 85 GLY A C 1
ATOM 648 O O . GLY A 1 85 ? 26.559 -6.869 -27.746 1.00 46.62 85 GLY A O 1
ATOM 649 N N . MET A 1 86 ? 25.164 -6.006 -26.241 1.00 51.19 86 MET A N 1
ATOM 650 C CA . MET A 1 86 ? 24.708 -4.914 -27.131 1.00 51.19 86 MET A CA 1
ATOM 651 C C . MET A 1 86 ? 24.721 -3.549 -26.423 1.00 51.19 86 MET A C 1
ATOM 653 O O . MET A 1 86 ? 23.680 -2.951 -26.145 1.00 51.19 86 MET A O 1
ATOM 657 N N . GLU A 1 87 ? 25.922 -3.048 -26.126 1.00 46.84 87 GLU A N 1
ATOM 658 C CA . GLU A 1 87 ? 26.160 -1.626 -25.849 1.00 46.84 87 GLU A CA 1
ATOM 659 C C . GLU A 1 87 ? 26.110 -0.854 -27.179 1.00 46.84 87 GLU A C 1
ATOM 661 O O . GLU A 1 87 ? 27.119 -0.745 -27.867 1.00 46.84 87 GLU A O 1
ATOM 666 N N . GLY A 1 88 ? 24.943 -0.339 -27.593 1.00 49.25 88 GLY A N 1
ATOM 667 C CA . GLY A 1 88 ? 24.948 0.615 -28.713 1.00 49.25 88 GLY A CA 1
ATOM 668 C C . GLY A 1 88 ? 23.655 0.945 -29.457 1.00 49.25 88 GLY A C 1
ATOM 669 O O . GLY A 1 88 ? 23.684 1.885 -30.243 1.00 49.25 88 GLY A O 1
ATOM 670 N N . VAL A 1 89 ? 22.522 0.255 -29.266 1.00 48.22 89 VAL A N 1
ATOM 671 C CA . VAL A 1 89 ? 21.365 0.448 -30.173 1.00 48.22 89 VAL A CA 1
ATOM 672 C C . VAL A 1 89 ? 20.046 0.689 -29.437 1.00 48.22 89 VAL A C 1
ATOM 674 O O . VAL A 1 89 ? 19.449 -0.220 -28.872 1.00 48.22 89 VAL A O 1
ATOM 677 N N . SER A 1 90 ? 19.536 1.921 -29.519 1.00 47.47 90 SER A N 1
ATOM 678 C CA . SER A 1 90 ? 18.225 2.408 -29.034 1.00 47.47 90 SER A CA 1
ATOM 679 C C . SER A 1 90 ? 18.034 2.505 -27.511 1.00 47.47 90 SER A C 1
ATOM 681 O O . SER A 1 90 ? 18.658 1.804 -26.726 1.00 47.47 90 SER A O 1
ATOM 683 N N . SER A 1 91 ? 17.128 3.377 -27.060 1.00 45.81 91 SER A N 1
ATOM 684 C CA . SER A 1 91 ? 16.760 3.571 -25.644 1.00 45.81 91 SER A CA 1
ATOM 685 C C . SER A 1 91 ? 16.344 2.275 -24.928 1.00 45.81 91 SER A C 1
ATOM 687 O O . SER A 1 91 ? 16.487 2.186 -23.705 1.00 45.81 91 SER A O 1
ATOM 689 N N . ALA A 1 92 ? 15.939 1.251 -25.686 1.00 45.47 92 ALA A N 1
ATOM 690 C CA . ALA A 1 92 ? 15.684 -0.107 -25.225 1.00 45.47 92 ALA A CA 1
ATOM 691 C C . ALA A 1 92 ? 16.952 -0.897 -24.844 1.00 45.47 92 ALA A C 1
ATOM 693 O O . ALA A 1 92 ? 16.823 -1.865 -24.101 1.00 45.47 92 ALA A O 1
ATOM 694 N N . THR A 1 93 ? 18.169 -0.493 -25.246 1.00 49.75 93 THR A N 1
ATOM 695 C CA . THR A 1 93 ? 19.450 -1.122 -24.843 1.00 49.75 93 THR A CA 1
ATOM 696 C C . THR A 1 93 ? 20.115 -0.500 -23.621 1.00 49.75 93 THR A C 1
ATOM 698 O O . THR A 1 93 ? 20.884 -1.173 -22.944 1.00 49.75 93 THR A O 1
ATOM 701 N N . THR A 1 94 ? 19.708 0.685 -23.174 1.00 57.56 94 THR A N 1
ATOM 702 C CA . THR A 1 94 ? 20.256 1.252 -21.928 1.00 57.56 94 THR A CA 1
ATOM 703 C C . THR A 1 94 ? 19.669 0.584 -20.677 1.00 57.56 94 THR A C 1
ATOM 705 O O . THR A 1 94 ? 18.495 0.202 -20.646 1.00 57.56 94 THR A O 1
ATOM 708 N N . ALA A 1 95 ? 20.454 0.475 -19.599 1.00 58.50 95 ALA A N 1
ATOM 709 C CA . ALA A 1 95 ? 19.969 0.016 -18.290 1.00 58.50 95 ALA A CA 1
ATOM 710 C C . ALA A 1 95 ? 18.818 0.885 -17.734 1.00 58.50 95 ALA A C 1
ATOM 712 O O . ALA A 1 95 ? 18.106 0.463 -16.829 1.00 58.50 95 ALA A O 1
ATOM 713 N N . ALA A 1 96 ? 18.621 2.099 -18.264 1.00 60.88 96 ALA A N 1
ATOM 714 C CA . ALA A 1 96 ? 17.529 2.996 -17.898 1.00 60.88 96 ALA A CA 1
ATOM 715 C C . ALA A 1 96 ? 16.196 2.657 -18.593 1.00 60.88 96 ALA A C 1
ATOM 717 O O . ALA A 1 96 ? 15.144 2.849 -17.979 1.00 60.88 96 ALA A O 1
ATOM 718 N N . GLY A 1 97 ? 16.228 2.138 -19.826 1.00 63.91 97 GLY A N 1
ATOM 719 C CA . GLY A 1 97 ? 15.030 1.715 -20.564 1.00 63.91 97 GLY A CA 1
ATOM 720 C C . GLY A 1 97 ? 14.372 0.463 -19.981 1.00 63.91 97 GLY A C 1
ATOM 721 O O . GLY A 1 97 ? 13.154 0.352 -19.998 1.00 63.91 97 GLY A O 1
ATOM 722 N N . ALA A 1 98 ? 15.163 -0.415 -19.356 1.00 69.62 98 ALA A N 1
ATOM 723 C CA . ALA A 1 98 ? 14.686 -1.645 -18.713 1.00 69.62 98 ALA A CA 1
ATOM 724 C C . ALA A 1 98 ? 13.654 -1.414 -17.587 1.00 69.62 98 ALA A C 1
ATOM 726 O O . ALA A 1 98 ? 12.896 -2.316 -17.255 1.00 69.62 98 ALA A O 1
ATOM 727 N N . TYR A 1 99 ? 13.630 -0.216 -16.990 1.00 75.12 99 TYR A N 1
ATOM 728 C CA . TYR A 1 99 ? 12.748 0.136 -15.865 1.00 75.12 99 TYR A CA 1
ATOM 729 C C . TYR A 1 99 ? 11.633 1.122 -16.247 1.00 75.12 99 TYR A C 1
ATOM 731 O O . TYR A 1 99 ? 10.949 1.656 -15.362 1.00 75.12 99 TYR A O 1
ATOM 739 N N . ALA A 1 100 ? 11.483 1.420 -17.540 1.00 83.50 100 ALA A N 1
ATOM 740 C CA . ALA A 1 100 ? 10.436 2.305 -18.030 1.00 83.50 100 ALA A CA 1
ATOM 741 C C . ALA A 1 100 ? 9.056 1.636 -17.866 1.00 83.50 100 ALA A C 1
ATOM 743 O O . ALA A 1 100 ? 8.903 0.484 -18.267 1.00 83.50 100 ALA A O 1
ATOM 744 N N . PRO A 1 101 ? 8.069 2.311 -17.249 1.00 86.00 101 PRO A N 1
ATOM 745 C CA . PRO A 1 101 ? 6.711 1.788 -17.174 1.00 86.00 101 PRO A CA 1
ATOM 746 C C . PRO A 1 101 ? 6.019 1.872 -18.539 1.00 86.00 101 PRO A C 1
ATOM 748 O O . PRO A 1 101 ? 6.253 2.804 -19.311 1.00 86.00 101 PRO A O 1
ATOM 751 N N . GLU A 1 102 ? 5.131 0.921 -18.811 1.00 86.56 102 GLU A N 1
ATOM 752 C CA . GLU A 1 102 ? 4.215 0.993 -19.951 1.00 86.56 102 GLU A CA 1
ATOM 753 C C . GLU A 1 102 ? 3.071 1.981 -19.674 1.00 86.56 102 GLU A C 1
ATOM 755 O O . GLU A 1 102 ? 2.744 2.271 -18.523 1.00 86.56 102 GLU A O 1
ATOM 760 N N . THR A 1 103 ? 2.411 2.476 -20.724 1.00 89.75 103 THR A N 1
ATOM 761 C CA . THR A 1 103 ? 1.343 3.486 -20.608 1.00 89.75 103 THR A CA 1
ATOM 762 C C . THR A 1 103 ? 0.215 3.067 -19.662 1.00 89.75 103 THR A C 1
ATOM 764 O O . THR A 1 103 ? -0.266 3.882 -18.876 1.00 89.75 103 THR A O 1
ATOM 767 N N . TRP A 1 104 ? -0.195 1.794 -19.689 1.00 87.12 104 TRP A N 1
ATOM 768 C CA . TRP A 1 104 ? -1.247 1.298 -18.796 1.00 87.12 104 TRP A CA 1
ATOM 769 C C . TRP A 1 104 ? -0.794 1.283 -17.331 1.00 87.12 104 TRP A C 1
ATOM 771 O O . TRP A 1 104 ? -1.600 1.565 -16.448 1.00 87.12 104 TRP A O 1
ATOM 781 N N . MET A 1 105 ? 0.493 1.022 -17.066 1.00 92.38 105 MET A N 1
ATOM 782 C CA . MET A 1 105 ? 1.051 1.064 -15.713 1.00 92.38 105 MET A CA 1
ATOM 783 C C . MET A 1 105 ? 0.988 2.486 -15.169 1.00 92.38 105 MET A C 1
ATOM 785 O O . MET A 1 105 ? 0.578 2.674 -14.033 1.00 92.38 105 MET A O 1
ATOM 789 N N . VAL A 1 106 ? 1.311 3.486 -15.995 1.00 92.94 106 VAL A N 1
ATOM 790 C CA . VAL A 1 106 ? 1.212 4.903 -15.610 1.00 92.94 106 VAL A CA 1
ATOM 791 C C . VAL A 1 106 ? -0.238 5.292 -15.304 1.00 92.94 106 VAL A C 1
ATOM 793 O O . VAL A 1 106 ? -0.496 5.973 -14.313 1.00 92.94 106 VAL A O 1
ATOM 796 N N . ALA A 1 107 ? -1.199 4.835 -16.112 1.00 94.75 107 ALA A N 1
ATOM 797 C CA . ALA A 1 107 ? -2.619 5.087 -15.862 1.00 94.75 107 ALA A CA 1
ATOM 798 C C . ALA A 1 107 ? -3.098 4.450 -14.543 1.00 94.75 107 ALA A C 1
ATOM 800 O O . ALA A 1 107 ? -3.807 5.088 -13.763 1.00 94.75 107 ALA A O 1
ATOM 801 N N . VAL A 1 108 ? -2.669 3.215 -14.265 1.00 95.38 108 VAL A N 1
ATOM 802 C CA . VAL A 1 108 ? -2.967 2.517 -13.007 1.00 95.38 108 VAL A CA 1
ATOM 803 C C . VAL A 1 108 ? -2.285 3.197 -11.817 1.00 95.38 108 VAL A C 1
ATOM 805 O O . VAL A 1 108 ? -2.932 3.405 -10.796 1.00 95.38 108 VAL A O 1
ATOM 808 N N . GLU A 1 109 ? -1.015 3.591 -11.937 1.00 93.69 109 GLU A N 1
ATOM 809 C CA . GLU A 1 109 ? -0.275 4.333 -10.905 1.00 93.69 109 GLU A CA 1
ATOM 810 C C . GLU A 1 109 ? -0.974 5.664 -10.575 1.00 93.69 109 GLU A C 1
ATOM 812 O O . GLU A 1 109 ? -1.123 6.001 -9.401 1.00 93.69 109 GLU A O 1
ATOM 817 N N . ALA A 1 110 ? -1.484 6.387 -11.579 1.00 95.94 110 ALA A N 1
ATOM 818 C CA . ALA A 1 110 ? -2.252 7.614 -11.368 1.00 95.94 110 ALA A CA 1
ATOM 819 C C . ALA A 1 110 ? -3.578 7.357 -10.629 1.00 95.94 110 ALA A C 1
ATOM 821 O O . ALA A 1 110 ? -3.904 8.066 -9.673 1.00 95.94 110 ALA A O 1
ATOM 822 N N . LEU A 1 111 ? -4.323 6.320 -11.028 1.00 97.19 111 LEU A N 1
ATOM 823 C CA . LEU A 1 111 ? -5.577 5.937 -10.372 1.00 97.19 111 LEU A CA 1
ATOM 824 C C . LEU A 1 111 ? -5.345 5.503 -8.918 1.00 97.19 111 LEU A C 1
ATOM 826 O O . LEU A 1 111 ? -6.066 5.930 -8.016 1.00 97.19 111 LEU A O 1
ATOM 830 N N . MET A 1 112 ? -4.324 4.681 -8.679 1.00 97.19 112 MET A N 1
ATOM 831 C CA . MET A 1 112 ? -3.954 4.251 -7.331 1.00 97.19 112 MET A CA 1
ATOM 832 C C . MET A 1 112 ? -3.432 5.415 -6.493 1.00 97.19 112 MET A C 1
ATOM 834 O O . MET A 1 112 ? -3.730 5.474 -5.306 1.00 97.19 112 MET A O 1
ATOM 838 N N . GLY A 1 113 ? -2.739 6.384 -7.095 1.00 96.06 113 GLY A N 1
ATOM 839 C CA . GLY A 1 113 ? -2.370 7.632 -6.429 1.00 96.06 113 GLY A CA 1
ATOM 840 C C . GLY A 1 113 ? -3.592 8.407 -5.928 1.00 96.06 113 GLY A C 1
ATOM 841 O O . GLY A 1 113 ? -3.616 8.843 -4.778 1.00 96.06 113 GLY A O 1
ATOM 842 N N . ALA A 1 114 ? -4.647 8.516 -6.741 1.00 97.25 114 ALA A N 1
ATOM 843 C CA . ALA A 1 114 ? -5.901 9.140 -6.317 1.00 97.25 114 ALA A CA 1
ATOM 844 C C . ALA A 1 114 ? -6.589 8.356 -5.183 1.00 97.25 114 ALA A C 1
ATOM 846 O O . ALA A 1 114 ? -7.036 8.951 -4.199 1.00 97.25 114 ALA A O 1
ATOM 847 N N . LEU A 1 115 ? -6.622 7.022 -5.276 1.00 97.06 115 LEU A N 1
ATOM 848 C CA . LEU A 1 115 ? -7.160 6.166 -4.214 1.00 97.06 115 LEU A CA 1
ATOM 849 C C . LEU A 1 115 ? -6.342 6.275 -2.916 1.00 97.06 115 LEU A C 1
ATOM 851 O O . LEU A 1 115 ? -6.918 6.303 -1.830 1.00 97.06 115 LEU A O 1
ATOM 855 N N . GLN A 1 116 ? -5.019 6.414 -3.015 1.00 96.12 116 GLN A N 1
ATOM 856 C CA . GLN A 1 116 ? -4.136 6.612 -1.867 1.00 96.12 116 GLN A CA 1
ATOM 857 C C . GLN A 1 116 ? -4.424 7.940 -1.160 1.00 96.12 116 GLN A C 1
ATOM 859 O O . GLN A 1 116 ? -4.446 7.987 0.068 1.00 96.12 116 GLN A O 1
ATOM 864 N N . LEU A 1 117 ? -4.691 9.014 -1.910 1.00 97.12 117 LEU A N 1
ATOM 865 C CA . LEU A 1 117 ? -5.096 10.302 -1.334 1.00 97.12 117 LEU A CA 1
ATOM 866 C C . LEU A 1 117 ? -6.450 10.202 -0.622 1.00 97.12 117 LEU A C 1
ATOM 868 O O . LEU A 1 117 ? -6.617 10.741 0.472 1.00 97.12 117 LEU A O 1
ATOM 872 N N . PHE A 1 118 ? -7.401 9.464 -1.197 1.00 95.50 118 PHE A N 1
ATOM 873 C CA . PHE A 1 118 ? -8.672 9.170 -0.537 1.00 95.50 118 PHE A CA 1
ATOM 874 C C . PHE A 1 118 ? -8.472 8.371 0.761 1.00 95.50 118 PHE A C 1
ATOM 876 O O . PHE A 1 118 ? -9.010 8.742 1.808 1.00 95.50 118 PHE A O 1
ATOM 883 N N . ALA A 1 119 ? -7.646 7.324 0.729 1.00 94.19 119 ALA A N 1
ATOM 884 C CA . ALA A 1 119 ? -7.307 6.542 1.912 1.00 94.19 119 ALA A CA 1
ATOM 885 C C . ALA A 1 119 ? -6.634 7.415 2.986 1.00 94.19 119 ALA A C 1
ATOM 887 O O . ALA A 1 119 ? -6.993 7.331 4.163 1.00 94.19 119 ALA A O 1
ATOM 888 N N . ALA A 1 120 ? -5.716 8.300 2.587 1.00 94.56 120 ALA A N 1
ATOM 889 C CA . ALA A 1 120 ? -5.045 9.245 3.476 1.00 94.56 120 ALA A CA 1
ATOM 890 C C . ALA A 1 120 ? -6.027 10.229 4.131 1.00 94.56 120 ALA A C 1
ATOM 892 O O . ALA A 1 120 ? -5.897 10.503 5.323 1.00 94.56 120 ALA A O 1
ATOM 893 N N . ASN A 1 121 ? -7.047 10.696 3.403 1.00 95.25 121 ASN A N 1
ATOM 894 C CA . ASN A 1 121 ? -8.105 11.539 3.966 1.00 95.25 121 ASN A CA 1
ATOM 895 C C . ASN A 1 121 ? -8.877 10.817 5.089 1.00 95.25 121 ASN A C 1
ATOM 897 O O . ASN A 1 121 ? -9.077 11.373 6.170 1.00 95.25 121 ASN A O 1
ATOM 901 N N . ILE A 1 122 ? -9.244 9.545 4.880 1.00 93.69 122 ILE A N 1
ATOM 902 C CA . ILE A 1 122 ? -9.865 8.724 5.935 1.00 93.69 122 ILE A CA 1
ATOM 903 C C . ILE A 1 122 ? -8.902 8.555 7.117 1.00 93.69 122 ILE A C 1
ATOM 905 O O . ILE A 1 122 ? -9.317 8.699 8.265 1.00 93.69 122 ILE A O 1
ATOM 909 N N . GLY A 1 123 ? -7.621 8.287 6.848 1.00 90.62 123 GLY A N 1
ATOM 910 C CA . GLY A 1 123 ? -6.588 8.155 7.879 1.00 90.62 123 GLY A CA 1
ATOM 911 C C . GLY A 1 123 ? -6.471 9.409 8.746 1.00 90.62 123 GLY A C 1
ATOM 912 O O . GLY A 1 123 ? -6.506 9.316 9.970 1.00 90.62 123 GLY A O 1
ATOM 913 N N . GLY A 1 124 ? -6.450 10.592 8.126 1.00 91.25 124 GLY A N 1
ATOM 914 C CA . GLY A 1 124 ? -6.473 11.871 8.836 1.00 91.25 124 GLY A CA 1
ATOM 915 C C . GLY A 1 124 ? -7.709 12.015 9.725 1.00 91.25 124 GLY A C 1
ATOM 916 O O . GLY A 1 124 ? -7.586 12.333 10.908 1.00 91.25 124 GLY A O 1
ATOM 917 N N . ALA A 1 125 ? -8.899 11.701 9.205 1.00 91.75 125 ALA A N 1
ATOM 918 C CA . ALA A 1 125 ? -10.128 11.725 9.998 1.00 91.75 125 ALA A CA 1
ATOM 919 C C . ALA A 1 125 ? -10.089 10.736 11.180 1.00 91.75 125 ALA A C 1
ATOM 921 O O . ALA A 1 125 ? -10.587 11.056 12.260 1.00 91.75 125 ALA A O 1
ATOM 922 N N . LEU A 1 126 ? -9.477 9.558 11.013 1.00 89.88 126 LEU A N 1
ATOM 923 C CA . LEU A 1 126 ? -9.289 8.580 12.090 1.00 89.88 126 LEU A CA 1
ATOM 924 C C . LEU A 1 126 ? -8.373 9.102 13.198 1.00 89.88 126 LEU A C 1
ATOM 926 O O . LEU A 1 126 ? -8.679 8.924 14.381 1.00 89.88 126 LEU A O 1
ATOM 930 N N . THR A 1 127 ? -7.292 9.780 12.826 1.00 89.38 127 THR A N 1
ATOM 931 C CA . THR A 1 127 ? -6.357 10.389 13.774 1.00 89.38 127 THR A CA 1
ATOM 932 C C . THR A 1 127 ? -7.003 11.546 14.528 1.00 89.38 127 THR A C 1
ATOM 934 O O . THR A 1 127 ? -7.014 11.542 15.758 1.00 89.38 127 THR A O 1
ATOM 937 N N . TYR A 1 128 ? -7.603 12.509 13.823 1.00 89.44 128 TYR A N 1
ATOM 938 C CA . TYR A 1 128 ? -8.130 13.726 14.448 1.00 89.44 128 TYR A CA 1
ATOM 939 C C . TYR A 1 128 ? -9.428 13.506 15.230 1.00 89.44 128 TYR A C 1
ATOM 941 O O . TYR A 1 128 ? -9.582 14.069 16.312 1.00 89.44 128 TYR A O 1
ATOM 949 N N . ASN A 1 129 ? -10.347 12.674 14.729 1.00 88.00 129 ASN A N 1
ATOM 950 C CA . ASN A 1 129 ? -11.655 12.492 15.371 1.00 88.00 129 ASN A CA 1
ATOM 951 C C . ASN A 1 129 ? -11.675 11.337 16.376 1.00 88.00 129 ASN A C 1
ATOM 953 O O . ASN A 1 129 ? -12.495 11.336 17.294 1.00 88.00 129 ASN A O 1
ATOM 957 N N . TYR A 1 130 ? -10.804 10.336 16.204 1.00 85.56 130 TYR A N 1
ATOM 958 C CA . TYR A 1 130 ? -10.847 9.104 16.999 1.00 85.56 130 TYR A CA 1
ATOM 959 C C . TYR A 1 130 ? -9.513 8.733 17.661 1.00 85.56 130 TYR A C 1
ATOM 961 O O . TYR A 1 130 ? -9.481 7.775 18.434 1.00 85.56 130 TYR A O 1
ATOM 969 N N . GLY A 1 131 ? -8.438 9.490 17.418 1.00 83.81 131 GLY A N 1
ATOM 970 C CA . GLY A 1 131 ? -7.151 9.320 18.095 1.00 83.81 131 GLY A CA 1
ATOM 971 C C . GLY A 1 131 ? -6.343 8.093 17.663 1.00 83.81 131 GLY A C 1
ATOM 972 O O . GLY A 1 131 ? -5.439 7.691 18.396 1.00 83.81 131 GLY A O 1
ATOM 973 N N . PHE A 1 132 ? -6.648 7.485 16.510 1.00 82.75 132 PHE A N 1
ATOM 974 C CA . PHE A 1 132 ? -5.782 6.453 15.918 1.00 82.75 132 PHE A CA 1
ATOM 975 C C . PHE A 1 132 ? -4.398 7.044 15.583 1.00 82.75 132 PHE A C 1
ATOM 977 O O . PHE A 1 132 ? -4.301 8.224 15.264 1.00 82.75 132 PHE A O 1
ATOM 984 N N . GLY A 1 133 ? -3.310 6.283 15.724 1.00 75.50 133 GLY A N 1
ATOM 985 C CA . GLY A 1 133 ? -1.941 6.760 15.472 1.00 75.50 133 GLY A CA 1
ATOM 986 C C . GLY A 1 133 ? -1.333 7.704 16.523 1.00 75.50 133 GLY A C 1
ATOM 987 O O . GLY A 1 133 ? -0.136 7.981 16.482 1.00 75.50 133 GLY A O 1
ATOM 988 N N . MET A 1 134 ? -2.102 8.189 17.506 1.00 74.31 134 MET A N 1
ATOM 989 C CA . MET A 1 134 ? -1.627 9.182 18.492 1.00 74.31 134 MET A CA 1
ATOM 990 C C . MET A 1 134 ? -0.854 8.574 19.679 1.00 74.31 134 MET A C 1
ATOM 992 O O . MET A 1 134 ? -0.417 9.294 20.580 1.00 74.31 134 MET A O 1
ATOM 996 N N . ALA A 1 135 ? -0.640 7.255 19.697 1.00 59.84 135 ALA A N 1
ATOM 997 C CA . ALA A 1 135 ? 0.080 6.575 20.776 1.00 59.84 135 ALA A CA 1
ATOM 998 C C . ALA A 1 135 ? 1.602 6.846 20.784 1.00 59.84 135 ALA A C 1
ATOM 1000 O O . ALA A 1 135 ? 2.260 6.522 21.769 1.00 59.84 135 ALA A O 1
ATOM 1001 N N . ILE A 1 136 ? 2.155 7.476 19.740 1.00 49.94 136 ILE A N 1
ATOM 1002 C CA . ILE A 1 136 ? 3.594 7.776 19.615 1.00 49.94 136 ILE A CA 1
ATOM 1003 C C . ILE A 1 136 ? 4.002 9.110 20.289 1.00 49.94 136 ILE A C 1
ATOM 1005 O O . ILE A 1 136 ? 5.186 9.334 20.522 1.00 49.94 136 ILE A O 1
ATOM 1009 N N . GLY A 1 137 ? 3.053 9.967 20.698 1.00 43.84 137 GLY A N 1
ATOM 1010 C CA . GLY A 1 137 ? 3.343 11.276 21.323 1.00 43.84 137 GLY A CA 1
ATOM 1011 C C . GLY A 1 137 ? 2.889 11.458 22.779 1.00 43.84 137 GLY A C 1
ATOM 1012 O O . GLY A 1 137 ? 3.085 12.523 23.354 1.00 43.84 137 GLY A O 1
ATOM 1013 N N . GLY A 1 138 ? 2.271 10.450 23.400 1.00 42.66 138 GLY A N 1
ATOM 1014 C CA . GLY A 1 138 ? 1.619 10.561 24.718 1.00 42.66 138 GLY A CA 1
ATOM 1015 C C . GLY A 1 138 ? 2.542 10.508 25.942 1.00 42.66 138 GLY A C 1
ATOM 1016 O O . GLY A 1 138 ? 2.082 10.174 27.033 1.00 42.66 138 GLY A O 1
ATOM 1017 N N . GLY A 1 139 ? 3.834 10.795 25.781 1.00 41.88 139 GLY A N 1
ATOM 1018 C CA . GLY A 1 139 ? 4.798 10.928 26.873 1.00 41.88 139 GLY A CA 1
ATOM 1019 C C . GLY A 1 139 ? 4.858 12.364 27.387 1.00 41.88 139 GLY A C 1
ATOM 1020 O O . GLY A 1 139 ? 5.861 13.039 27.206 1.00 41.88 139 GLY A O 1
ATOM 1021 N N . GLY A 1 140 ? 3.786 12.855 28.004 1.00 38.44 140 GLY A N 1
ATOM 1022 C CA . GLY A 1 140 ? 3.759 14.209 28.555 1.00 38.44 140 GLY A CA 1
ATOM 1023 C C . GLY A 1 140 ? 2.502 14.447 29.372 1.00 38.44 140 GLY A C 1
ATOM 1024 O O . GLY A 1 140 ? 1.420 14.616 28.823 1.00 38.44 140 GLY A O 1
ATOM 1025 N N . LYS A 1 141 ? 2.658 14.398 30.696 1.00 43.38 141 LYS A N 1
ATOM 1026 C CA . LYS A 1 141 ? 1.637 14.650 31.719 1.00 43.38 141 LYS A CA 1
ATOM 1027 C C . LYS A 1 141 ? 0.682 15.785 31.330 1.00 43.38 141 LYS A C 1
ATOM 1029 O O . LYS A 1 141 ? 1.124 16.885 31.013 1.00 43.38 141 LYS A O 1
ATOM 1034 N N . LYS A 1 142 ? -0.624 15.556 31.500 1.00 44.97 142 LYS A N 1
ATOM 1035 C CA . LYS A 1 142 ? -1.550 16.659 31.773 1.00 44.97 142 LYS A CA 1
ATOM 1036 C C . LYS A 1 142 ? -1.152 17.271 33.118 1.00 44.97 142 LYS A C 1
ATOM 1038 O O . LYS A 1 142 ? -1.225 16.588 34.136 1.00 44.97 142 LYS A O 1
ATOM 1043 N N . ALA A 1 143 ? -0.712 18.522 33.099 1.00 42.34 143 ALA A N 1
ATOM 1044 C CA . ALA A 1 143 ? -0.674 19.393 34.261 1.00 42.34 143 ALA A CA 1
ATOM 1045 C C . ALA A 1 143 ? -1.519 20.625 33.928 1.00 42.34 143 ALA A C 1
ATOM 1047 O O . ALA A 1 143 ? -1.093 21.476 33.150 1.00 42.34 143 ALA A O 1
ATOM 1048 N N . ALA A 1 144 ? -2.737 20.637 34.457 1.00 35.62 144 ALA A N 1
ATOM 1049 C CA . ALA A 1 144 ? -3.515 21.804 34.856 1.00 35.62 144 ALA A CA 1
ATOM 1050 C C . ALA A 1 144 ? -4.608 21.286 35.795 1.00 35.62 144 ALA A C 1
ATOM 1052 O O . ALA A 1 144 ? -5.288 20.310 35.394 1.00 35.62 144 ALA A O 1
#

Secondary structure (DSSP, 8-state):
-HHHHHHHHHHHHHHHHHHHHHHHHHHHHHHHHH-SB-TTSSSBPHHHHHHHHHHHHHHHHHHHHHHHHHHHHHHHHHHHHTTTT--SSSTTTSTTGGGPPPHHHHHHHHHHHHHHHHHHHHHHHHHHHH-TTGGGS--S----

Foldseek 3Di:
DLVVVLVVLVVVLVVVVCVLVVLVVLLVVCCVVPNQADPVVPHGDPLNVLSVLLNVLVVVLSVLSVVQSVVLVVQLVVLVVVQPPDPDDDPSNDNSSSRHGDPVSVVSNVVSVVSNVVSVVSVVCSCPVPNRPVPVPPPDDDDD

Radius of gyration: 21.23 Å; chains: 1; bounding box: 54×33×65 Å

Sequence (144 aa):
MTRASYFLLSLGLLASIPAITTGIGEAKKAIDKQGLYEKDGKTIKQKFKGVIAHAISNDIVVFTMAYVWYCRRAAAKESLSGKMGMEGVSSATTAAGAYAPETWMVAVEALMGALQLFAANIGGALTYNYGFGMAIGGGGKKAA